Protein AF-A0A7C6R9W1-F1 (afdb_monomer_lite)

Structure (mmCIF, N/CA/C/O backbone):
data_AF-A0A7C6R9W1-F1
#
_entry.id   AF-A0A7C6R9W1-F1
#
loop_
_atom_site.group_PDB
_atom_site.id
_atom_site.type_symbol
_atom_site.label_atom_id
_atom_site.label_alt_id
_atom_site.label_comp_id
_atom_site.label_asym_id
_atom_site.label_entity_id
_atom_site.label_seq_id
_atom_site.pdbx_PDB_ins_code
_atom_site.Cartn_x
_atom_site.Cartn_y
_atom_site.Cartn_z
_atom_site.occupancy
_atom_site.B_iso_or_equiv
_atom_site.auth_seq_id
_atom_site.auth_comp_id
_atom_site.auth_asym_id
_atom_site.auth_atom_id
_atom_site.pdbx_PDB_model_num
ATOM 1 N N . MET A 1 1 ? -35.592 -9.874 44.547 1.00 57.16 1 MET A N 1
ATOM 2 C CA . MET A 1 1 ? -34.300 -9.729 43.839 1.00 57.16 1 MET A CA 1
ATOM 3 C C . MET A 1 1 ? -34.612 -9.769 42.351 1.00 57.16 1 MET A C 1
ATOM 5 O O . MET A 1 1 ? -35.188 -10.757 41.930 1.00 57.16 1 MET A O 1
ATOM 9 N N . GLY A 1 2 ? -34.402 -8.697 41.581 1.00 65.75 2 GLY A N 1
ATOM 10 C CA . GLY A 1 2 ? -34.756 -8.734 40.149 1.00 65.75 2 GLY A CA 1
ATOM 11 C C . GLY A 1 2 ? -34.320 -7.515 39.340 1.00 65.75 2 GLY A C 1
ATOM 12 O O . GLY A 1 2 ? -33.758 -7.662 38.261 1.00 65.75 2 GLY A O 1
ATOM 13 N N . TYR A 1 3 ? -34.484 -6.309 39.886 1.00 73.38 3 TYR A N 1
ATOM 14 C CA . TYR A 1 3 ? -34.161 -5.083 39.146 1.00 73.38 3 TYR A CA 1
ATOM 15 C C . TYR A 1 3 ? -32.675 -4.715 39.180 1.00 73.38 3 TYR A C 1
ATOM 17 O O . TYR A 1 3 ? -32.127 -4.255 38.185 1.00 73.38 3 TYR A O 1
ATOM 25 N N . GLU A 1 4 ? -31.996 -4.963 40.297 1.00 82.50 4 GLU A N 1
ATOM 26 C CA . GLU A 1 4 ? -30.589 -4.591 40.480 1.00 82.50 4 GLU A CA 1
ATOM 27 C C . GLU A 1 4 ? -29.635 -5.451 39.630 1.00 82.50 4 GLU A C 1
ATOM 29 O O . GLU A 1 4 ? -28.699 -4.937 39.016 1.00 82.50 4 GLU A O 1
ATOM 34 N N . GLU A 1 5 ? -29.926 -6.749 39.490 1.00 84.25 5 GLU A N 1
ATOM 35 C CA . GLU A 1 5 ? -29.208 -7.646 38.574 1.00 84.25 5 GLU A CA 1
ATOM 36 C C . GLU A 1 5 ? -29.413 -7.263 37.106 1.00 84.25 5 GLU A C 1
ATOM 38 O O . GLU A 1 5 ? -28.450 -7.243 36.335 1.00 84.25 5 GLU A O 1
ATOM 43 N N . GLN A 1 6 ? -30.641 -6.903 36.715 1.00 80.62 6 GLN A N 1
A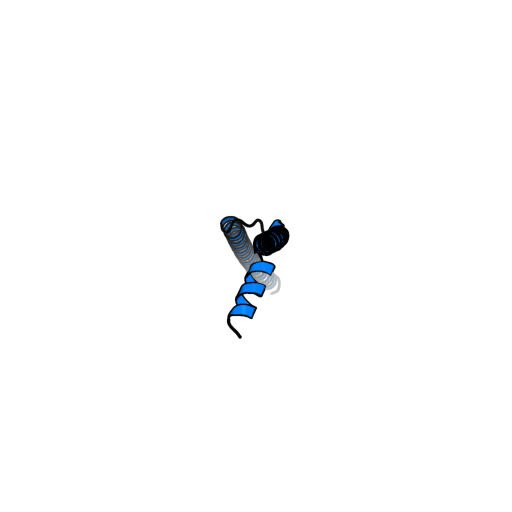TOM 44 C CA . GLN A 1 6 ? -30.922 -6.411 35.364 1.00 80.62 6 GLN A CA 1
ATOM 45 C C . GLN A 1 6 ? -30.185 -5.101 35.075 1.00 80.62 6 GLN A C 1
ATOM 47 O O . GLN A 1 6 ? -29.577 -4.969 34.009 1.00 80.62 6 GLN A O 1
ATOM 52 N N . LEU A 1 7 ? -30.169 -4.164 36.028 1.00 84.44 7 LEU A N 1
ATOM 53 C CA . LEU A 1 7 ? -29.449 -2.898 35.887 1.00 84.44 7 LEU A CA 1
ATOM 54 C C . LEU A 1 7 ? -27.941 -3.130 35.724 1.00 84.44 7 LEU A C 1
ATOM 56 O O . LEU A 1 7 ? -27.306 -2.538 34.850 1.00 84.44 7 LEU A O 1
ATOM 60 N N . ASN A 1 8 ? -27.367 -4.038 36.518 1.00 87.44 8 ASN A N 1
ATOM 61 C CA . ASN A 1 8 ? -25.954 -4.397 36.420 1.00 87.44 8 ASN A CA 1
ATOM 62 C C . ASN A 1 8 ? -25.616 -5.088 35.095 1.00 87.44 8 ASN A C 1
ATOM 64 O O . ASN A 1 8 ? -24.568 -4.811 34.505 1.00 87.44 8 ASN A O 1
ATOM 68 N N . ARG A 1 9 ? -26.499 -5.957 34.591 1.00 86.94 9 ARG A N 1
ATOM 69 C CA . ARG A 1 9 ? -26.318 -6.615 33.292 1.00 86.94 9 ARG A CA 1
ATOM 70 C C . ARG A 1 9 ? -26.342 -5.602 32.146 1.00 86.94 9 ARG A C 1
ATOM 72 O O . ARG A 1 9 ? -25.462 -5.646 31.288 1.00 86.94 9 ARG A O 1
ATOM 79 N N . LEU A 1 10 ? -27.289 -4.663 32.168 1.00 83.69 10 LEU A N 1
ATOM 80 C CA . LEU A 1 10 ? -27.372 -3.577 31.186 1.00 83.69 10 LEU A CA 1
ATOM 81 C C . LEU A 1 10 ? -26.139 -2.673 31.243 1.00 83.69 10 LEU A C 1
ATOM 83 O O . LEU A 1 10 ? -25.534 -2.403 30.209 1.00 83.69 10 LEU A O 1
ATOM 87 N N . LYS A 1 11 ? -25.704 -2.273 32.444 1.00 83.50 11 LYS A N 1
ATOM 88 C CA . LYS A 1 11 ? -24.512 -1.436 32.638 1.00 83.50 11 LYS A CA 1
ATOM 89 C C . LYS A 1 11 ? -23.247 -2.099 32.086 1.00 83.50 11 LYS A C 1
ATOM 91 O O . LYS A 1 11 ? -22.479 -1.446 31.382 1.00 83.50 11 LYS A O 1
ATOM 96 N N . LYS A 1 12 ? -23.057 -3.399 32.340 1.00 85.50 12 LYS A N 1
ATOM 97 C CA . LYS A 1 12 ? -21.939 -4.180 31.779 1.00 85.50 12 LYS A CA 1
ATOM 98 C C . LYS A 1 12 ? -22.006 -4.265 30.253 1.00 85.50 12 LYS A C 1
ATOM 100 O O . LYS A 1 12 ? -20.993 -4.039 29.595 1.00 85.50 12 LYS A O 1
ATOM 105 N N . GLY A 1 13 ? -23.188 -4.531 29.693 1.00 82.38 13 GLY A N 1
ATOM 106 C CA . GLY A 1 13 ? -23.385 -4.567 28.241 1.00 82.38 13 GLY A CA 1
ATOM 107 C C . GLY A 1 13 ? -23.061 -3.229 27.574 1.00 82.38 13 GLY A C 1
ATOM 108 O O . GLY A 1 13 ? -22.370 -3.191 26.559 1.00 82.38 13 GLY A O 1
ATOM 109 N N . LEU A 1 14 ? -23.476 -2.122 28.192 1.00 83.06 14 LEU A N 1
ATOM 110 C CA . LEU A 1 14 ? -23.224 -0.774 27.684 1.00 83.06 14 LEU A CA 1
ATOM 111 C C . LEU A 1 14 ? -21.730 -0.423 27.706 1.00 83.06 14 LEU A C 1
ATOM 113 O O . LEU A 1 14 ? -21.203 0.113 26.734 1.00 83.06 14 LEU A O 1
ATOM 117 N N . GLN A 1 15 ? -21.026 -0.788 28.781 1.00 85.56 15 GLN A N 1
ATOM 118 C CA . GLN A 1 15 ? -19.574 -0.616 28.881 1.00 85.56 15 GLN A CA 1
ATOM 119 C C . GLN A 1 15 ? -18.821 -1.448 27.837 1.00 85.56 15 GLN A C 1
ATOM 121 O O . GLN A 1 15 ? -17.858 -0.969 27.241 1.00 85.56 15 GLN A O 1
ATOM 126 N N . GLN A 1 16 ? -19.259 -2.682 27.588 1.00 83.50 16 GLN A N 1
ATOM 127 C CA . GLN A 1 16 ? -18.647 -3.542 26.579 1.00 83.50 16 GLN A CA 1
ATOM 128 C C . GLN A 1 16 ? -18.882 -3.006 25.162 1.00 83.50 16 GLN A C 1
ATOM 130 O O . GLN A 1 16 ? -17.949 -2.967 24.363 1.00 83.50 16 GLN A O 1
ATOM 135 N N . ALA A 1 17 ? -20.089 -2.516 24.870 1.00 79.44 17 ALA A N 1
ATOM 136 C CA . ALA A 1 17 ? -20.408 -1.882 23.595 1.00 79.44 17 ALA A CA 1
ATOM 137 C C . ALA A 1 17 ? -19.587 -0.603 23.358 1.00 79.44 17 ALA A C 1
ATOM 139 O O . ALA A 1 17 ? -19.088 -0.389 22.256 1.00 79.44 17 ALA A O 1
ATOM 140 N N . GLN A 1 18 ? -19.388 0.221 24.393 1.00 82.94 18 GLN A N 1
ATOM 141 C CA . GLN A 1 18 ? -18.539 1.414 24.303 1.00 82.94 18 GLN A CA 1
ATOM 142 C C . GLN A 1 18 ? -17.083 1.064 23.981 1.00 82.94 18 GLN A C 1
ATOM 144 O O . GLN A 1 18 ? -16.483 1.708 23.123 1.00 82.94 18 GLN A O 1
ATOM 149 N N . ARG A 1 19 ? -16.532 0.021 24.617 1.00 87.19 19 ARG A N 1
ATOM 150 C CA . ARG A 1 19 ? -15.175 -0.466 24.316 1.00 87.19 19 ARG A CA 1
ATOM 151 C C . ARG A 1 19 ? -15.062 -0.960 22.878 1.00 87.19 19 ARG A C 1
ATOM 153 O O . ARG A 1 19 ? -14.183 -0.512 22.156 1.00 87.19 19 ARG A O 1
ATOM 160 N N . LEU A 1 20 ? -16.002 -1.798 22.437 1.00 83.88 20 LEU A N 1
ATOM 161 C CA . LEU A 1 20 ? -16.031 -2.302 21.061 1.00 83.88 20 LEU A CA 1
ATOM 162 C C . LEU A 1 20 ? -16.098 -1.170 20.031 1.00 83.88 20 LEU A C 1
ATOM 164 O O . LEU A 1 20 ? -15.436 -1.243 18.998 1.00 83.88 20 LEU A O 1
ATOM 168 N N . ARG A 1 21 ? -16.871 -0.114 20.314 1.00 84.75 21 ARG A N 1
ATOM 169 C CA . ARG A 1 21 ? -16.946 1.062 19.443 1.00 84.75 21 ARG A CA 1
ATOM 170 C C . ARG A 1 21 ? -15.607 1.795 19.370 1.00 84.75 21 ARG A C 1
ATOM 172 O O . ARG A 1 21 ? -15.147 2.073 18.268 1.00 84.75 21 ARG A O 1
ATOM 179 N N . ALA A 1 22 ? -14.977 2.056 20.514 1.00 89.62 22 ALA A N 1
ATOM 180 C CA . ALA A 1 22 ? -13.683 2.736 20.568 1.00 89.62 22 ALA A CA 1
ATOM 181 C C . ALA A 1 22 ? -12.585 1.939 19.837 1.00 89.62 22 ALA A C 1
ATOM 183 O O . ALA A 1 22 ? -11.799 2.504 19.075 1.00 89.62 22 ALA A O 1
ATOM 184 N N . ASP A 1 23 ? -12.578 0.614 19.998 1.00 85.75 23 ASP A N 1
ATOM 185 C CA . ASP A 1 23 ? -11.648 -0.275 19.298 1.00 85.75 23 ASP A CA 1
ATOM 186 C C . ASP A 1 23 ? -11.887 -0.257 17.781 1.00 85.75 23 ASP A C 1
ATOM 188 O O . ASP A 1 23 ? -10.938 -0.223 16.993 1.00 85.75 23 ASP A O 1
ATOM 192 N N . ALA A 1 24 ? -13.153 -0.265 17.352 1.00 85.50 24 ALA A N 1
ATOM 193 C CA . ALA A 1 24 ? -13.520 -0.204 15.940 1.00 85.50 24 ALA A CA 1
ATOM 194 C C . ALA A 1 24 ? -13.140 1.141 15.301 1.00 85.50 24 ALA A C 1
ATOM 196 O O . ALA A 1 24 ? -12.604 1.158 14.193 1.00 85.50 24 ALA A O 1
ATOM 197 N N . GLU A 1 25 ? -13.366 2.253 16.001 1.00 89.25 25 GLU A N 1
ATOM 198 C CA . GLU A 1 25 ? -12.948 3.596 15.578 1.00 89.25 25 GLU A CA 1
ATOM 199 C C . GLU A 1 25 ? -11.420 3.682 15.448 1.00 89.25 25 GLU A C 1
ATOM 201 O O . GLU A 1 25 ? -10.908 4.135 14.425 1.00 89.25 25 GLU A O 1
ATOM 206 N N . THR A 1 26 ? -10.686 3.145 16.426 1.00 92.00 26 THR A N 1
ATOM 207 C CA . THR A 1 26 ? -9.215 3.104 16.409 1.00 92.00 26 THR A CA 1
ATOM 208 C C . THR A 1 26 ? -8.691 2.300 15.218 1.00 92.00 26 THR A C 1
ATOM 210 O O . THR A 1 26 ? -7.839 2.779 14.468 1.00 92.00 26 THR A O 1
ATOM 213 N N . LYS A 1 27 ? -9.235 1.098 14.983 1.00 86.88 27 LYS A N 1
ATOM 214 C CA . LYS A 1 27 ? -8.863 0.259 13.831 1.00 86.88 27 LYS A CA 1
ATOM 215 C C . LYS A 1 27 ? -9.185 0.936 12.504 1.00 86.88 27 LYS A C 1
ATOM 217 O O . LYS A 1 27 ? -8.374 0.891 11.585 1.00 86.88 27 LYS A O 1
ATOM 222 N N . ARG A 1 28 ? -10.351 1.577 12.397 1.00 89.38 28 ARG A N 1
ATOM 223 C CA . ARG A 1 28 ? -10.750 2.309 11.191 1.00 89.38 28 ARG A CA 1
ATOM 224 C C . ARG A 1 28 ? -9.757 3.424 10.873 1.00 89.38 28 ARG A C 1
ATOM 226 O O . ARG A 1 28 ? -9.313 3.508 9.732 1.00 89.38 28 ARG A O 1
ATOM 233 N N . ASN A 1 29 ? -9.399 4.239 11.862 1.00 92.44 29 ASN A N 1
ATOM 234 C CA . ASN A 1 29 ? -8.437 5.325 11.678 1.00 92.44 29 ASN A CA 1
ATOM 235 C C . ASN A 1 29 ? -7.067 4.783 11.262 1.00 92.44 29 ASN A C 1
ATOM 237 O O . ASN A 1 29 ? -6.500 5.258 10.282 1.00 92.44 29 ASN A O 1
ATOM 241 N N . PHE A 1 30 ? -6.600 3.716 11.916 1.00 89.12 30 PHE A N 1
ATOM 242 C CA . PHE A 1 30 ? -5.368 3.031 11.530 1.00 89.12 30 PHE A CA 1
ATOM 243 C C . PHE A 1 30 ? -5.392 2.575 10.061 1.00 89.12 30 PHE A C 1
ATOM 245 O O . PHE A 1 30 ? -4.458 2.859 9.315 1.00 89.12 30 PHE A O 1
ATOM 252 N N . TYR A 1 31 ? -6.461 1.913 9.605 1.00 90.56 31 TYR A N 1
ATOM 253 C CA . TYR A 1 31 ? -6.557 1.465 8.211 1.00 90.56 31 TYR A CA 1
ATOM 254 C C . TYR A 1 31 ? -6.632 2.621 7.209 1.00 90.56 31 TYR A C 1
ATOM 256 O O . TYR A 1 31 ? -6.074 2.510 6.118 1.00 90.56 31 TYR A O 1
ATOM 264 N N . LEU A 1 32 ? -7.288 3.729 7.564 1.00 89.12 32 LEU A N 1
ATOM 265 C CA . LEU A 1 32 ? -7.325 4.925 6.721 1.00 89.12 32 LEU A CA 1
ATOM 266 C C . LEU A 1 32 ? -5.933 5.548 6.569 1.00 89.12 32 LEU A C 1
ATOM 268 O O . LEU A 1 32 ? -5.529 5.834 5.445 1.00 89.12 32 LEU A O 1
ATOM 272 N N . GLU A 1 33 ? -5.176 5.678 7.659 1.00 92.19 33 GLU A N 1
ATOM 273 C CA . GLU A 1 33 ? -3.795 6.174 7.610 1.00 92.19 33 GLU A CA 1
ATOM 274 C C . GLU A 1 33 ? -2.876 5.258 6.794 1.00 92.19 33 GLU A C 1
ATOM 276 O O . GLU A 1 33 ? -2.054 5.739 6.015 1.00 92.19 33 GLU A O 1
ATOM 281 N N . GLN A 1 34 ? -3.004 3.935 6.946 1.00 86.00 34 GLN A N 1
ATOM 282 C CA . GLN A 1 34 ? -2.227 2.981 6.149 1.00 86.00 34 GLN A CA 1
ATOM 283 C C . GLN A 1 34 ? -2.565 3.086 4.659 1.00 86.00 34 GLN A C 1
ATOM 285 O O . GLN A 1 34 ? -1.660 3.087 3.827 1.00 86.00 34 GLN A O 1
ATOM 290 N N . ARG A 1 35 ? -3.852 3.221 4.314 1.00 84.44 35 ARG A N 1
ATOM 291 C CA . ARG A 1 35 ? -4.286 3.401 2.924 1.00 84.44 35 ARG A CA 1
ATOM 292 C C . ARG A 1 35 ? -3.698 4.673 2.319 1.00 84.44 35 ARG A C 1
ATOM 294 O O . ARG A 1 35 ? -3.172 4.616 1.213 1.00 84.44 35 ARG A O 1
ATOM 301 N N . GLU A 1 36 ? -3.750 5.787 3.043 1.00 87.88 36 GLU A N 1
ATOM 302 C CA . GLU A 1 36 ? -3.207 7.061 2.565 1.00 87.88 36 GLU A CA 1
ATOM 303 C C . GLU A 1 36 ? -1.695 6.971 2.327 1.00 87.88 36 GLU A C 1
ATOM 305 O O . GLU A 1 36 ? -1.211 7.392 1.281 1.00 87.88 36 GLU A O 1
ATOM 310 N N . LYS A 1 37 ? -0.952 6.328 3.238 1.00 87.38 37 LYS A N 1
ATOM 311 C CA . LYS A 1 37 ? 0.490 6.079 3.067 1.00 87.38 37 LYS A CA 1
ATOM 312 C C . LYS A 1 37 ? 0.798 5.233 1.834 1.00 87.38 37 LYS A C 1
ATOM 314 O O . LYS A 1 37 ? 1.769 5.507 1.137 1.00 87.38 37 LYS A O 1
ATOM 319 N N . ILE A 1 38 ? -0.009 4.206 1.564 1.00 83.81 38 ILE A N 1
ATOM 320 C CA . ILE A 1 38 ? 0.145 3.376 0.361 1.00 83.81 38 ILE A CA 1
ATOM 321 C C . ILE A 1 38 ? -0.086 4.223 -0.894 1.00 83.81 38 ILE A C 1
ATOM 323 O O . ILE A 1 38 ? 0.736 4.178 -1.802 1.00 83.81 38 ILE A O 1
ATOM 327 N N . ILE A 1 39 ? -1.148 5.032 -0.926 1.00 80.81 39 ILE A N 1
ATOM 328 C CA . ILE A 1 39 ? -1.455 5.918 -2.059 1.00 80.81 39 ILE A CA 1
ATOM 329 C C . ILE A 1 39 ? -0.332 6.936 -2.278 1.00 80.81 39 ILE A C 1
ATOM 331 O O . ILE A 1 39 ? 0.127 7.103 -3.404 1.00 80.81 39 ILE A O 1
ATOM 335 N N . GLN A 1 40 ? 0.154 7.579 -1.213 1.00 86.06 40 GLN A N 1
ATOM 336 C CA . GLN A 1 40 ? 1.283 8.508 -1.291 1.00 86.06 40 GLN A CA 1
ATOM 337 C C . GLN A 1 40 ? 2.526 7.831 -1.860 1.00 86.06 40 GLN A C 1
ATOM 339 O O . GLN A 1 40 ? 3.145 8.371 -2.767 1.00 86.06 40 GLN A O 1
ATOM 344 N N . LYS A 1 41 ? 2.844 6.618 -1.399 1.00 77.44 41 LYS A N 1
ATOM 345 C CA . LYS A 1 41 ? 3.996 5.870 -1.900 1.00 77.44 41 LYS A CA 1
ATOM 346 C C . LYS A 1 41 ? 3.851 5.469 -3.368 1.00 77.44 41 LYS A C 1
ATOM 348 O O . LYS A 1 41 ? 4.837 5.469 -4.092 1.00 77.44 41 LYS A O 1
ATOM 353 N N . ILE A 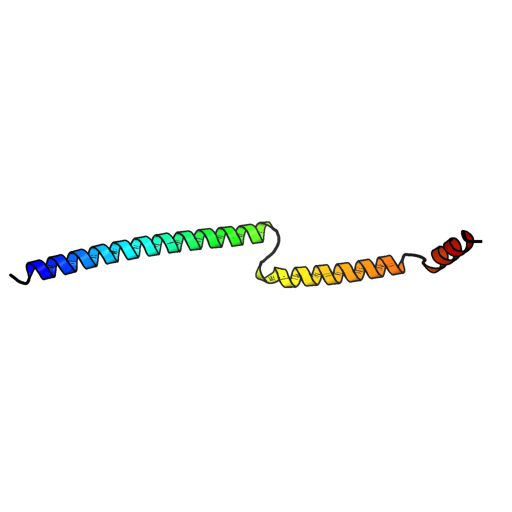1 42 ? 2.640 5.143 -3.817 1.00 71.81 42 ILE A N 1
ATOM 354 C CA . ILE A 1 42 ? 2.366 4.872 -5.235 1.00 71.81 42 ILE A CA 1
ATOM 355 C C . ILE A 1 42 ? 2.582 6.146 -6.070 1.00 71.81 42 ILE A C 1
ATOM 357 O O . ILE A 1 42 ? 3.295 6.099 -7.069 1.00 71.81 42 ILE A O 1
ATOM 361 N N . ARG A 1 43 ? 2.086 7.299 -5.603 1.00 76.38 43 ARG A N 1
ATOM 362 C CA . ARG A 1 43 ? 2.319 8.600 -6.255 1.00 76.38 43 ARG A CA 1
ATOM 363 C C . ARG A 1 43 ? 3.790 9.016 -6.270 1.00 76.38 43 ARG A C 1
ATOM 365 O O . ARG A 1 43 ? 4.262 9.536 -7.274 1.00 76.38 43 ARG A O 1
ATOM 372 N N . GLU A 1 44 ? 4.530 8.773 -5.188 1.00 78.56 44 GLU A N 1
ATOM 373 C CA . GLU A 1 44 ? 5.982 9.012 -5.111 1.00 78.56 44 GLU A CA 1
ATOM 374 C C . GLU A 1 44 ? 6.763 8.192 -6.144 1.00 78.56 44 GLU A C 1
ATOM 376 O O . GLU A 1 44 ? 7.793 8.645 -6.636 1.00 78.56 44 GLU A O 1
ATOM 381 N N . LEU A 1 45 ? 6.267 7.005 -6.505 1.00 74.50 45 LEU A N 1
ATOM 382 C CA . LEU A 1 45 ? 6.836 6.183 -7.574 1.00 74.50 45 LEU A CA 1
ATOM 383 C C . LEU A 1 45 ? 6.499 6.714 -8.980 1.00 74.50 45 LEU A C 1
ATOM 385 O O . LEU A 1 45 ? 6.892 6.096 -9.966 1.00 74.50 45 LEU A O 1
ATOM 389 N N . GLY A 1 46 ? 5.814 7.858 -9.082 1.00 65.56 46 GLY A N 1
ATOM 390 C CA . GLY A 1 46 ? 5.497 8.525 -10.345 1.00 65.56 46 GLY A CA 1
ATOM 391 C C . GLY A 1 46 ? 4.346 7.878 -11.109 1.00 65.56 46 GLY A C 1
ATOM 392 O O . GLY A 1 46 ? 4.177 8.157 -12.292 1.00 65.56 46 GLY A O 1
ATOM 393 N N . VAL A 1 47 ? 3.567 7.017 -10.452 1.00 60.44 47 VAL A N 1
ATOM 394 C CA . VAL A 1 47 ? 2.448 6.315 -11.071 1.00 60.44 47 VAL A CA 1
ATOM 395 C C . VAL A 1 47 ? 1.160 6.704 -10.356 1.00 60.44 47 VAL A C 1
ATOM 397 O O . VAL A 1 47 ? 1.041 6.491 -9.152 1.00 60.44 47 VAL A O 1
ATOM 400 N N . GLU A 1 48 ? 0.169 7.236 -11.069 1.00 65.38 48 GLU A N 1
ATOM 401 C CA . GLU A 1 48 ? -1.198 7.230 -10.538 1.00 65.38 48 GLU A CA 1
ATOM 402 C C . GLU A 1 48 ? -1.730 5.786 -10.648 1.00 65.38 48 GLU A C 1
ATOM 404 O O . GLU A 1 48 ? -1.671 5.201 -11.735 1.00 65.38 48 GLU A O 1
ATOM 409 N N . PRO A 1 49 ? -2.208 5.159 -9.555 1.00 61.03 49 PRO A N 1
ATOM 410 C CA . PRO A 1 49 ? -2.619 3.755 -9.574 1.00 61.03 49 PRO A CA 1
ATOM 411 C C . PRO A 1 49 ? -3.725 3.475 -10.598 1.00 61.03 49 PRO A C 1
ATOM 413 O O . PRO A 1 49 ? -3.777 2.382 -11.156 1.00 61.03 49 PRO A O 1
ATOM 416 N N . GLU A 1 50 ? -4.583 4.459 -10.874 1.00 66.19 50 GLU A N 1
ATOM 417 C CA . GLU A 1 50 ? -5.622 4.380 -11.901 1.00 66.19 50 GLU A CA 1
ATOM 418 C C . GLU A 1 50 ? -5.068 4.383 -13.339 1.00 66.19 50 GLU A C 1
ATOM 420 O O . GLU A 1 50 ? -5.748 3.927 -14.261 1.00 66.19 50 GLU A O 1
ATOM 425 N N . GLU A 1 51 ? -3.838 4.860 -13.544 1.00 70.88 51 GLU A N 1
ATOM 426 C CA . GLU A 1 51 ? -3.193 4.966 -14.857 1.00 70.88 51 GLU A CA 1
ATOM 427 C C . GLU A 1 51 ? -2.060 3.954 -15.071 1.00 70.88 51 GLU A C 1
ATOM 429 O O . GLU A 1 51 ? -1.554 3.850 -16.187 1.00 70.88 51 GLU A O 1
ATOM 434 N N . LEU A 1 52 ? -1.689 3.165 -14.056 1.00 69.31 52 LEU A N 1
ATOM 435 C CA . LEU A 1 52 ? -0.578 2.205 -14.121 1.00 69.31 52 LEU A CA 1
ATOM 436 C C . LEU A 1 52 ? -0.680 1.260 -15.330 1.00 69.31 52 LEU A C 1
ATOM 438 O O . LEU A 1 52 ? 0.279 1.104 -16.083 1.00 69.31 52 LEU A O 1
ATOM 442 N N . ASP A 1 53 ? -1.855 0.669 -15.561 1.00 76.06 53 ASP A N 1
ATOM 443 C CA . ASP A 1 53 ? -2.082 -0.231 -16.700 1.00 76.06 53 ASP A CA 1
ATOM 444 C C . ASP A 1 53 ? -2.002 0.498 -18.051 1.00 76.06 53 ASP A C 1
ATOM 446 O O . ASP A 1 53 ? -1.608 -0.087 -19.064 1.00 76.06 53 ASP A O 1
ATOM 450 N N . GLN A 1 54 ? -2.390 1.776 -18.088 1.00 81.56 54 GLN A N 1
ATOM 451 C CA . GLN A 1 54 ? -2.283 2.597 -19.293 1.00 81.56 54 GLN A CA 1
ATOM 452 C C . GLN A 1 54 ? -0.826 2.962 -19.572 1.00 81.56 54 GLN A C 1
ATOM 454 O O . GLN A 1 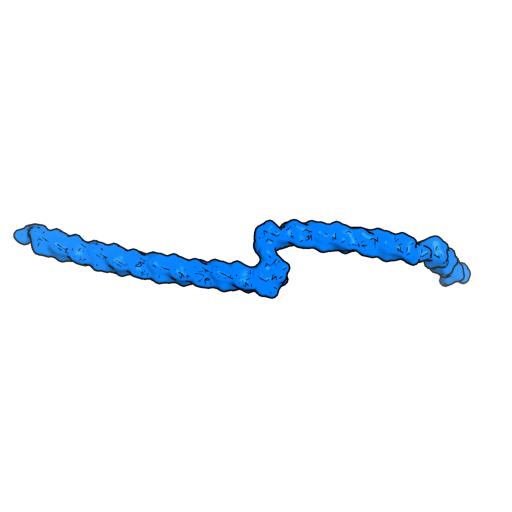54 ? -0.398 2.886 -20.721 1.00 81.56 54 GLN A O 1
ATOM 459 N N . GLU A 1 55 ? -0.059 3.298 -18.536 1.00 75.44 55 GLU A N 1
ATOM 460 C CA . GLU A 1 55 ? 1.362 3.621 -18.643 1.00 75.44 55 GLU A CA 1
ATOM 461 C C . GLU A 1 55 ? 2.182 2.410 -19.095 1.00 75.44 55 GLU A C 1
ATOM 463 O O . GLU A 1 55 ? 2.993 2.528 -20.011 1.00 75.44 55 GLU A O 1
ATOM 468 N N . ILE A 1 56 ? 1.895 1.216 -18.564 1.00 81.38 56 ILE A N 1
ATOM 469 C CA . ILE A 1 56 ? 2.516 -0.034 -19.030 1.00 81.38 56 ILE A CA 1
ATOM 470 C C . ILE A 1 56 ? 2.263 -0.238 -20.527 1.00 81.38 56 ILE A C 1
ATOM 472 O O . ILE A 1 56 ? 3.193 -0.537 -21.275 1.00 81.38 56 ILE A O 1
ATOM 476 N N . LYS A 1 57 ? 1.023 -0.038 -20.989 1.00 85.12 57 LYS A N 1
ATOM 477 C CA . LYS A 1 57 ? 0.696 -0.156 -22.417 1.00 85.12 57 LYS A CA 1
ATOM 478 C C . LYS A 1 57 ? 1.409 0.896 -23.263 1.00 85.12 57 LYS A C 1
ATOM 480 O O . LYS A 1 57 ? 1.889 0.560 -24.342 1.00 85.12 57 LYS A O 1
ATOM 485 N N . ARG A 1 58 ? 1.491 2.148 -22.795 1.00 84.12 58 ARG A N 1
ATOM 486 C CA . ARG A 1 58 ? 2.228 3.220 -23.488 1.00 84.12 58 ARG A CA 1
ATOM 487 C C . ARG A 1 58 ? 3.699 2.843 -23.665 1.00 84.12 58 ARG A C 1
ATOM 489 O O . ARG A 1 58 ? 4.190 2.875 -24.790 1.00 84.12 58 ARG A O 1
ATOM 496 N N . LEU A 1 59 ? 4.353 2.399 -22.592 1.00 83.56 59 LEU A N 1
ATOM 497 C CA . LEU A 1 59 ? 5.755 1.976 -22.611 1.00 83.56 59 LEU A CA 1
ATOM 498 C C . LEU A 1 59 ? 5.992 0.769 -23.529 1.00 83.56 59 LEU A C 1
ATOM 500 O O . LEU A 1 59 ? 6.978 0.742 -24.257 1.00 83.56 59 LEU A O 1
ATOM 504 N N . GLN A 1 60 ? 5.084 -0.211 -23.544 1.00 89.31 60 GLN A N 1
ATOM 505 C CA . GLN A 1 60 ? 5.182 -1.360 -24.454 1.00 89.31 60 GLN A CA 1
ATOM 506 C C . GLN A 1 60 ? 5.125 -0.939 -25.927 1.00 89.31 60 GLN A C 1
ATOM 508 O O . GLN A 1 60 ? 5.964 -1.367 -26.717 1.00 89.31 60 GLN A O 1
ATOM 513 N N . VAL A 1 61 ? 4.183 -0.062 -26.289 1.00 91.44 61 VAL A N 1
ATOM 514 C CA . VAL A 1 61 ? 4.068 0.465 -27.659 1.00 91.44 61 VAL A CA 1
ATOM 515 C C . VAL A 1 61 ? 5.317 1.255 -28.052 1.00 91.44 61 VAL A C 1
ATOM 517 O O . VAL A 1 61 ? 5.808 1.135 -29.175 1.00 91.44 61 VAL A O 1
ATOM 520 N N . GLU A 1 62 ? 5.854 2.053 -27.132 1.00 85.62 62 GLU A N 1
ATOM 521 C CA . GLU A 1 62 ? 7.079 2.815 -27.367 1.00 85.62 62 GLU A CA 1
ATOM 522 C C . GLU A 1 62 ? 8.295 1.898 -27.563 1.00 85.62 62 GLU A C 1
ATOM 524 O O . GLU A 1 62 ? 9.078 2.109 -28.490 1.00 85.62 62 GLU A O 1
ATOM 529 N N . MET A 1 63 ? 8.415 0.831 -26.770 1.00 86.81 63 MET A N 1
ATOM 530 C CA . MET A 1 63 ? 9.458 -0.180 -26.946 1.00 86.81 63 MET A CA 1
ATOM 531 C C . MET A 1 63 ? 9.379 -0.872 -28.308 1.00 86.81 63 MET A C 1
ATOM 533 O O . MET A 1 63 ? 10.400 -0.991 -28.984 1.00 86.81 63 MET A O 1
ATOM 537 N N . GLU A 1 64 ? 8.193 -1.316 -28.729 1.00 90.25 64 GLU A N 1
ATOM 538 C CA . GLU A 1 64 ? 8.008 -1.961 -30.037 1.00 90.25 64 GLU A CA 1
ATOM 539 C C . GLU A 1 64 ? 8.403 -1.030 -31.186 1.00 90.25 64 GLU A C 1
ATOM 541 O O . GLU A 1 64 ? 9.099 -1.442 -32.116 1.00 90.25 64 GLU A O 1
ATOM 546 N N . LYS A 1 65 ? 8.023 0.249 -31.094 1.00 89.31 65 LYS A N 1
ATOM 547 C CA . LYS A 1 65 ? 8.398 1.261 -32.082 1.00 89.31 65 LYS A CA 1
ATOM 548 C C . LYS A 1 65 ? 9.916 1.446 -32.155 1.00 89.31 65 LYS A C 1
ATOM 550 O O . LYS A 1 65 ? 10.474 1.424 -33.249 1.00 89.31 65 LYS A O 1
ATOM 555 N N . LEU A 1 66 ? 10.583 1.600 -31.011 1.00 87.00 66 LEU A N 1
ATOM 556 C CA . LEU A 1 66 ? 12.037 1.775 -30.952 1.00 87.00 66 LEU A CA 1
ATOM 557 C C . LEU A 1 66 ? 12.792 0.545 -31.469 1.00 87.00 66 LEU A C 1
ATOM 559 O O . LEU A 1 66 ? 13.811 0.692 -32.141 1.00 87.00 66 LEU A O 1
ATOM 563 N N . LEU A 1 67 ? 12.290 -0.660 -31.192 1.00 87.75 67 LEU A N 1
ATOM 564 C CA . LEU A 1 67 ? 12.856 -1.897 -31.730 1.00 87.75 67 LEU A CA 1
ATOM 565 C C . LEU A 1 67 ? 12.735 -1.951 -33.255 1.00 87.75 67 LEU A C 1
ATOM 567 O O . LEU A 1 67 ? 13.726 -2.231 -33.923 1.00 87.75 67 LEU A O 1
ATOM 571 N N . ALA A 1 68 ? 11.569 -1.614 -33.809 1.00 86.75 68 ALA A N 1
ATOM 572 C CA . ALA A 1 68 ? 11.369 -1.573 -35.257 1.00 86.75 68 ALA A CA 1
ATOM 573 C C . ALA A 1 68 ? 12.257 -0.516 -35.940 1.00 86.75 68 ALA A C 1
ATOM 575 O O . ALA A 1 68 ? 12.827 -0.764 -37.003 1.00 86.75 68 ALA A O 1
ATOM 576 N N . GLU A 1 69 ? 12.415 0.659 -35.323 1.00 86.19 69 GLU A N 1
ATOM 577 C CA . GLU A 1 69 ? 13.336 1.694 -35.803 1.00 86.19 69 GLU A CA 1
ATOM 578 C C . GLU A 1 69 ? 14.790 1.206 -35.778 1.00 86.19 69 GLU A C 1
ATOM 580 O O . GLU A 1 69 ? 15.516 1.379 -36.757 1.00 86.19 69 GLU A O 1
ATOM 585 N N . ALA A 1 70 ? 15.213 0.547 -34.696 1.00 79.25 70 ALA A N 1
ATOM 586 C CA . ALA A 1 70 ? 16.548 -0.029 -34.594 1.00 79.25 70 ALA A CA 1
ATOM 587 C C . ALA A 1 70 ? 16.784 -1.122 -35.651 1.00 79.25 70 ALA A C 1
ATOM 589 O O . ALA A 1 70 ? 17.824 -1.113 -36.308 1.00 79.25 70 ALA A O 1
ATOM 590 N N . GLU A 1 71 ? 15.821 -2.021 -35.873 1.00 79.50 71 GLU A N 1
ATOM 591 C CA . GLU A 1 71 ? 15.896 -3.042 -36.923 1.00 79.50 71 GLU A CA 1
ATOM 592 C C . GLU A 1 71 ? 16.009 -2.428 -38.320 1.00 79.50 71 GLU A C 1
ATOM 594 O O . GLU A 1 71 ? 16.806 -2.902 -39.126 1.00 79.50 71 GLU A O 1
ATOM 599 N N . ALA A 1 72 ? 15.268 -1.356 -38.607 1.00 84.75 72 ALA A N 1
ATOM 600 C CA . ALA A 1 72 ? 15.324 -0.673 -39.897 1.00 84.75 72 ALA A CA 1
ATOM 601 C C . ALA A 1 72 ? 16.656 0.061 -40.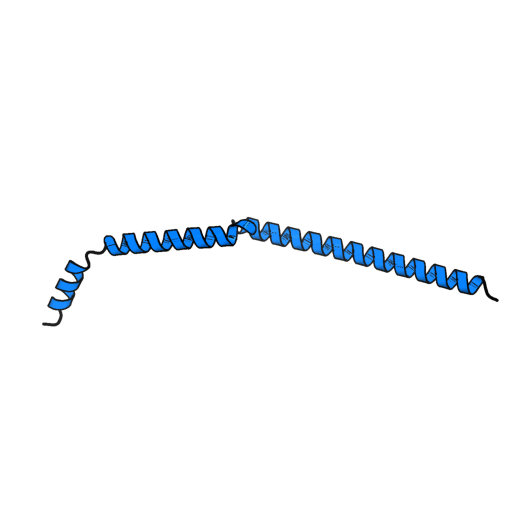135 1.00 84.75 72 ALA A C 1
ATOM 603 O O . ALA A 1 72 ? 17.080 0.224 -41.281 1.00 84.75 72 ALA A O 1
ATOM 604 N N . LEU A 1 73 ? 17.319 0.510 -39.067 1.00 82.81 73 LEU A N 1
ATOM 605 C CA . LEU A 1 73 ? 18.618 1.183 -39.142 1.00 82.81 73 LEU A CA 1
ATOM 606 C C . LEU A 1 73 ? 19.788 0.210 -39.316 1.00 82.81 73 LEU A C 1
ATOM 608 O O . LEU A 1 73 ? 20.860 0.623 -39.766 1.00 82.81 73 LEU A O 1
ATOM 612 N N . ILE A 1 74 ? 19.610 -1.067 -38.974 1.00 75.31 74 ILE A N 1
ATOM 613 C CA . ILE A 1 74 ? 20.654 -2.075 -39.138 1.00 75.31 74 ILE A CA 1
ATOM 614 C C . ILE A 1 74 ? 20.682 -2.534 -40.607 1.00 75.31 74 ILE A C 1
ATOM 616 O O . ILE A 1 74 ? 19.694 -3.060 -41.120 1.00 75.31 74 ILE A O 1
AT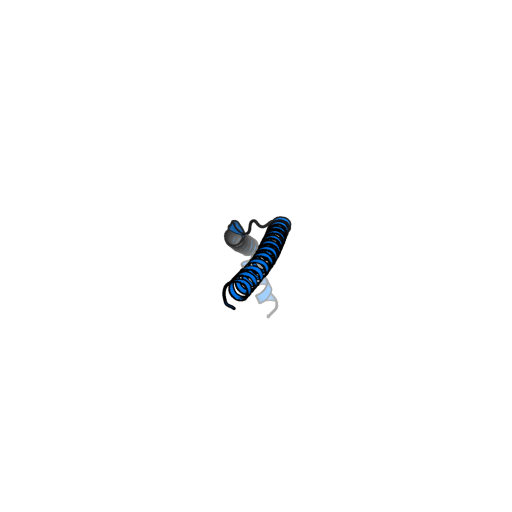OM 620 N N . PRO A 1 75 ? 21.818 -2.396 -41.319 1.00 75.94 75 PRO A N 1
ATOM 621 C CA . PRO A 1 75 ? 21.926 -2.823 -42.708 1.00 75.94 75 PRO A CA 1
ATOM 622 C C . PRO A 1 75 ? 22.184 -4.336 -42.784 1.00 75.94 75 PRO A C 1
ATOM 624 O O . PRO A 1 75 ? 23.294 -4.786 -43.087 1.00 75.94 75 PRO A O 1
ATOM 627 N N . TRP A 1 76 ? 21.149 -5.130 -42.504 1.00 78.56 76 TRP A N 1
ATOM 628 C CA . TRP A 1 76 ? 21.211 -6.595 -42.421 1.00 78.56 76 TRP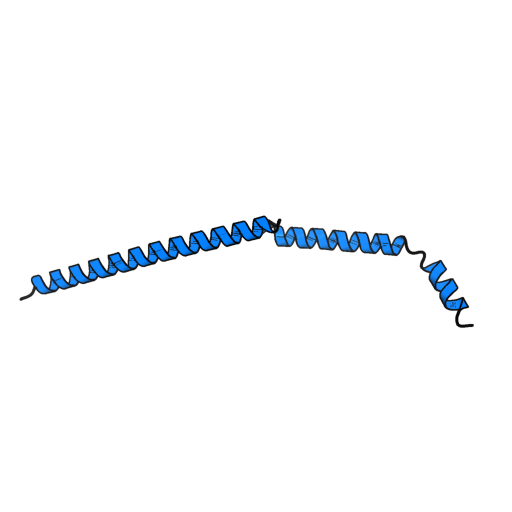 A CA 1
ATOM 629 C C . TRP A 1 76 ? 21.814 -7.247 -43.668 1.00 78.56 76 TRP A C 1
ATOM 631 O O . TRP A 1 76 ? 22.638 -8.150 -43.554 1.00 78.56 76 TRP A O 1
ATOM 641 N N . GLU A 1 77 ? 21.502 -6.734 -44.860 1.00 73.88 77 GLU A N 1
ATOM 642 C CA . GLU A 1 77 ? 22.049 -7.260 -46.116 1.00 73.88 77 GLU A CA 1
ATOM 643 C C . GLU A 1 77 ? 23.576 -7.124 -46.231 1.00 73.88 77 GLU A C 1
ATOM 645 O O . GLU A 1 77 ? 24.228 -7.949 -46.877 1.00 73.88 77 GLU A O 1
ATOM 650 N N . LEU A 1 78 ? 24.164 -6.078 -45.638 1.00 73.50 78 LEU A N 1
ATOM 651 C CA . LEU A 1 78 ? 25.618 -5.899 -45.615 1.00 73.50 78 LEU A CA 1
ATOM 652 C C . LEU A 1 78 ? 26.259 -6.861 -44.610 1.00 73.50 78 LEU A C 1
ATOM 654 O O . LEU A 1 78 ? 27.281 -7.474 -44.919 1.00 73.50 78 LEU A O 1
ATOM 658 N N . LEU A 1 79 ? 25.622 -7.050 -43.452 1.00 73.50 79 LEU A N 1
ATOM 659 C CA . LEU A 1 79 ? 26.080 -7.981 -42.419 1.00 73.50 79 LEU A CA 1
ATOM 660 C C . LEU A 1 79 ? 26.012 -9.444 -42.888 1.00 73.50 79 LEU A C 1
ATOM 662 O O . LEU A 1 79 ? 26.955 -10.204 -42.667 1.00 73.50 79 LEU A O 1
ATOM 666 N N . GLU A 1 80 ? 24.957 -9.837 -43.605 1.00 71.81 80 GLU A N 1
ATOM 667 C CA . GLU A 1 80 ? 24.835 -11.186 -44.173 1.00 71.81 80 GLU A CA 1
ATOM 668 C C . GLU A 1 80 ? 25.898 -11.485 -45.240 1.00 71.81 80 GLU A C 1
ATOM 670 O O . GLU A 1 80 ? 26.395 -12.613 -45.333 1.00 71.81 80 GLU A O 1
ATOM 675 N N . LYS A 1 81 ? 26.273 -10.486 -46.052 1.00 70.12 81 LYS A N 1
ATOM 676 C CA . LYS A 1 81 ? 27.319 -10.636 -47.077 1.00 70.12 81 LYS A CA 1
ATOM 677 C C . LYS A 1 81 ? 28.705 -10.818 -46.460 1.00 70.12 81 LYS A C 1
ATOM 679 O O . LYS A 1 81 ? 29.472 -11.638 -46.960 1.00 70.12 81 LYS A O 1
ATOM 684 N N . GLU A 1 82 ? 29.010 -10.111 -45.375 1.00 65.81 82 GLU A N 1
ATOM 685 C CA . GLU A 1 82 ? 30.272 -10.274 -44.640 1.00 65.81 82 GLU A CA 1
ATOM 686 C C . GLU A 1 82 ? 30.326 -11.607 -43.874 1.00 65.81 82 GLU A C 1
ATOM 688 O O . GLU A 1 82 ? 31.336 -12.308 -43.928 1.00 65.81 82 GLU A O 1
ATOM 693 N N . GLY A 1 83 ? 29.219 -12.040 -43.261 1.00 60.94 83 GLY A N 1
ATOM 694 C CA . GLY A 1 83 ? 29.144 -13.331 -42.564 1.00 60.94 83 GLY A CA 1
ATOM 695 C C . GLY A 1 83 ? 29.372 -14.549 -43.472 1.00 60.94 83 GLY A C 1
ATOM 696 O O . GLY A 1 83 ? 29.971 -15.535 -43.044 1.00 60.94 83 GLY A O 1
ATOM 697 N N . ARG A 1 84 ? 28.958 -14.477 -44.747 1.00 60.56 84 ARG A N 1
ATOM 698 C CA . ARG A 1 84 ? 29.218 -15.532 -45.749 1.00 60.56 84 ARG A CA 1
ATOM 699 C C . ARG A 1 84 ? 30.657 -15.530 -46.277 1.00 60.56 84 ARG A C 1
ATOM 701 O O . ARG A 1 84 ? 31.132 -16.578 -46.702 1.00 60.56 84 ARG A O 1
ATOM 708 N N . ARG A 1 85 ? 31.360 -14.391 -46.243 1.00 59.12 85 ARG A N 1
ATOM 709 C CA . ARG A 1 85 ? 32.767 -14.278 -46.681 1.00 59.12 85 ARG A CA 1
ATOM 710 C C . ARG A 1 85 ? 33.764 -14.893 -45.694 1.00 59.12 85 ARG A C 1
ATOM 712 O O . ARG A 1 85 ? 34.846 -15.271 -46.117 1.00 59.12 85 ARG A O 1
ATOM 719 N N . GLY A 1 86 ? 33.408 -15.018 -44.413 1.00 57.94 86 GLY A N 1
ATOM 720 C CA . GLY A 1 86 ? 34.267 -15.606 -43.372 1.00 57.94 86 GLY A CA 1
ATOM 721 C C . GLY A 1 86 ? 34.173 -17.130 -43.195 1.00 57.94 86 GLY A C 1
ATOM 722 O O . GLY A 1 86 ? 34.870 -17.668 -42.341 1.00 57.94 86 GLY A O 1
ATOM 723 N N . GLN A 1 87 ? 33.312 -17.825 -43.950 1.00 56.66 87 GLN A N 1
ATOM 724 C CA . GLN A 1 87 ? 33.142 -19.293 -43.900 1.00 56.66 87 GLN A CA 1
ATOM 725 C C . GLN A 1 87 ? 33.656 -20.016 -45.164 1.00 56.66 87 GLN A C 1
ATOM 727 O O . GLN A 1 87 ? 33.415 -21.214 -45.312 1.00 56.66 87 GLN A O 1
ATOM 732 N N . GLY A 1 88 ? 34.322 -19.297 -46.075 1.00 46.62 88 GLY A N 1
ATOM 733 C CA . GLY A 1 88 ? 34.918 -19.831 -47.306 1.00 46.62 88 GLY A CA 1
ATOM 734 C C . GLY A 1 88 ? 36.434 -19.920 -47.243 1.00 46.62 88 GLY A C 1
ATOM 735 O O . GLY A 1 88 ? 37.038 -19.078 -46.543 1.00 46.62 88 GLY A O 1
#

Secondary structure (DSSP, 8-state):
--HHHHHHHHHHHHHHHHHHHHHHHHHHHHHHHHHHHHHHHHHHTT--TTTHHHHHHHHHHHHHHHHHHHHHHS-HHHHHHHHHHTT-

pLDDT: mean 79.41, std 9.97, range [46.62, 92.44]

Foldseek 3Di:
DPVVVVVVVVVVVVVVVVVVVVVVVVVVVVVVVVVVVVQVVCVVVVDRPVCPVVVVVVVVVVVVVVVVVVVVPDPVVVVVVVVVVVVD

Sequence (88 aa):
MGYEEQLNRLKKGLQQAQRLRADAETKRNFYLEQREKIIQKIRELGVEPEELDQEIKRLQVEMEKLLAEAEALIPWELLEKEGRRGQG

Radius of gyration: 34.03 Å; chains: 1; bounding box: 70×29×91 Å